Protein AF-A0A2V6ZL28-F1 (afdb_monomer)

Radius of gyration: 12.34 Å; Cα contacts (8 Å, |Δi|>4): 190; chains: 1; bounding box: 28×25×29 Å

Mean predicted aligned error: 3.29 Å

Foldseek 3Di:
DEEEALPPVVQVVLCVLVVVVVDDYDYDNDLVRLLVCCVVPVDLEYEFEQPHPDCGRLNSLLVSCVVPVSRAYEYEYQDPPPVSVVSSVVSVHQYYHYPVDDSVRVVVSD

Secondary structure (DSSP, 8-state):
-EEE-S-HHHHHHHHHHHHHTT---EEESSHHHHHHHHHHH--SEEEE-S--SSS-HHHHHHHHHHH-TTSEEEEEE----HHHHHHHHHTT-SEEEESS--HHHHHHT-

Structure (mmCIF, N/CA/C/O backbone):
data_AF-A0A2V6ZL28-F1
#
_entry.id   AF-A0A2V6ZL28-F1
#
loop_
_atom_site.group_PDB
_atom_site.id
_atom_site.type_symbol
_atom_site.label_atom_id
_atom_site.label_alt_id
_atom_site.label_comp_id
_atom_site.label_asym_id
_atom_site.label_entity_id
_atom_site.label_seq_id
_atom_site.pdbx_PDB_ins_code
_atom_site.Cartn_x
_atom_site.Cartn_y
_atom_site.Cartn_z
_atom_site.occupancy
_atom_site.B_iso_or_equiv
_atom_site.auth_seq_id
_atom_site.auth_comp_id
_atom_site.auth_asym_id
_atom_site.auth_atom_id
_atom_site.pdbx_PDB_model_num
ATOM 1 N N . MET A 1 1 ? -9.522 8.152 0.865 1.00 94.06 1 MET A N 1
ATOM 2 C CA . MET A 1 1 ? -8.482 7.134 0.600 1.00 94.06 1 MET A CA 1
ATOM 3 C C . MET A 1 1 ? -7.119 7.806 0.702 1.00 94.06 1 MET A C 1
ATOM 5 O O . MET A 1 1 ? -7.065 9.019 0.526 1.00 94.06 1 MET A O 1
ATOM 9 N N . LEU A 1 2 ? -6.056 7.066 1.006 1.00 97.81 2 LEU A N 1
ATOM 10 C CA . LEU A 1 2 ? -4.686 7.583 1.101 1.00 97.81 2 LEU A CA 1
ATOM 11 C C . LEU A 1 2 ? -3.763 6.835 0.129 1.00 97.81 2 LEU A C 1
ATOM 13 O O . LEU A 1 2 ? -3.802 5.611 0.086 1.00 97.81 2 LEU A O 1
ATOM 17 N N . VAL A 1 3 ? -2.933 7.552 -0.623 1.00 97.50 3 VAL A N 1
ATOM 18 C CA . VAL A 1 3 ? -1.864 6.980 -1.456 1.00 97.50 3 VAL A CA 1
ATOM 19 C C . VAL A 1 3 ? -0.523 7.335 -0.827 1.00 97.50 3 VAL A C 1
ATOM 21 O O . VAL A 1 3 ? -0.247 8.507 -0.569 1.00 97.50 3 VAL A O 1
ATOM 24 N N . VAL A 1 4 ? 0.293 6.318 -0.565 1.00 96.50 4 VAL A N 1
ATOM 25 C CA . VAL A 1 4 ? 1.601 6.438 0.077 1.00 96.50 4 VAL A CA 1
ATOM 26 C C . VAL A 1 4 ? 2.660 5.826 -0.825 1.00 96.50 4 VAL A C 1
ATOM 28 O O . VAL A 1 4 ? 2.668 4.617 -1.042 1.00 96.50 4 VAL A O 1
ATOM 31 N N . ASP A 1 5 ? 3.544 6.668 -1.334 1.00 94.38 5 ASP A N 1
ATOM 32 C CA . ASP A 1 5 ? 4.641 6.289 -2.224 1.00 94.38 5 ASP A CA 1
ATOM 33 C C . ASP A 1 5 ? 5.698 7.395 -2.124 1.00 94.38 5 ASP A C 1
ATOM 35 O O . ASP A 1 5 ? 5.312 8.561 -2.018 1.00 94.38 5 ASP A O 1
ATOM 39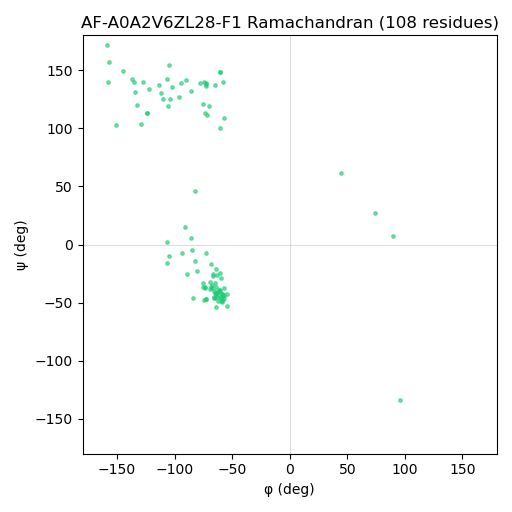 N N . ASP A 1 6 ? 6.994 7.092 -2.094 1.00 93.06 6 ASP A N 1
ATOM 40 C CA . ASP A 1 6 ? 8.035 8.127 -2.052 1.00 93.06 6 ASP A CA 1
ATOM 41 C C . ASP A 1 6 ? 8.328 8.717 -3.437 1.00 93.06 6 ASP A C 1
ATOM 43 O O . ASP A 1 6 ? 8.725 9.886 -3.533 1.00 93.06 6 ASP A O 1
ATOM 47 N N . ASP A 1 7 ? 8.012 7.978 -4.504 1.00 93.00 7 ASP A N 1
ATOM 48 C CA . ASP A 1 7 ? 8.048 8.465 -5.875 1.00 93.00 7 ASP A CA 1
ATOM 49 C C . ASP A 1 7 ? 6.884 9.441 -6.116 1.00 93.00 7 ASP A C 1
ATOM 51 O O . ASP A 1 7 ? 5.702 9.089 -6.111 1.00 93.00 7 ASP A O 1
ATOM 55 N N . GLY A 1 8 ? 7.224 10.718 -6.308 1.00 94.31 8 GLY A N 1
ATOM 56 C CA . GLY A 1 8 ? 6.242 11.774 -6.536 1.00 94.31 8 GLY A CA 1
ATOM 57 C C . GLY A 1 8 ? 5.455 11.628 -7.834 1.00 94.31 8 GLY A C 1
ATOM 58 O O . GLY A 1 8 ? 4.276 11.980 -7.849 1.00 94.31 8 GLY A O 1
ATOM 59 N N . GLU A 1 9 ? 6.072 11.099 -8.889 1.00 93.81 9 GLU A N 1
ATOM 60 C CA . GLU A 1 9 ? 5.404 10.896 -10.173 1.00 93.81 9 GLU A CA 1
ATOM 61 C C . GLU A 1 9 ? 4.423 9.731 -10.065 1.00 93.81 9 GLU A C 1
ATOM 63 O O . GLU A 1 9 ? 3.249 9.872 -10.414 1.00 93.81 9 GLU A O 1
ATOM 68 N N . MET A 1 10 ? 4.858 8.607 -9.488 1.00 92.12 10 MET A N 1
ATOM 69 C CA . MET A 1 10 ? 3.991 7.440 -9.313 1.00 92.12 10 MET A CA 1
ATOM 70 C C . MET A 1 10 ? 2.821 7.728 -8.365 1.00 92.12 10 MET A C 1
ATOM 72 O O . MET A 1 10 ? 1.673 7.380 -8.664 1.00 92.12 10 MET A O 1
ATOM 76 N N . ARG A 1 11 ? 3.080 8.443 -7.261 1.00 95.62 11 ARG A N 1
ATOM 77 C CA . ARG A 1 11 ? 2.039 8.905 -6.333 1.00 95.62 11 ARG A CA 1
ATOM 78 C C . ARG A 1 11 ? 1.004 9.784 -7.029 1.00 95.62 11 ARG A C 1
ATOM 80 O O . ARG A 1 11 ? -0.192 9.599 -6.790 1.00 95.62 11 ARG A O 1
ATOM 87 N N . ALA A 1 12 ? 1.441 10.709 -7.887 1.00 96.19 12 ALA A N 1
ATOM 88 C CA . ALA A 1 12 ? 0.548 11.583 -8.642 1.00 96.19 12 ALA A CA 1
ATOM 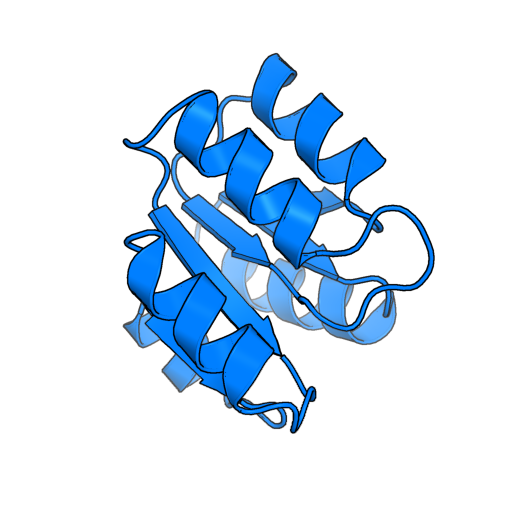89 C C . ALA A 1 12 ? -0.303 10.789 -9.643 1.00 96.19 12 ALA A C 1
ATOM 91 O O . ALA A 1 12 ? -1.520 10.957 -9.660 1.00 96.19 12 ALA A O 1
ATOM 92 N N . VAL A 1 13 ? 0.304 9.861 -10.393 1.00 95.31 13 VAL A N 1
ATOM 93 C CA . VAL A 1 13 ? -0.398 8.996 -11.357 1.00 95.31 13 VAL A CA 1
ATOM 94 C C . VAL A 1 13 ? -1.489 8.165 -10.677 1.00 95.31 13 VAL A C 1
ATOM 96 O O . VAL A 1 13 ? -2.636 8.161 -11.127 1.00 95.31 13 VAL A O 1
ATOM 99 N N . PHE A 1 14 ? -1.171 7.486 -9.570 1.00 94.75 14 PHE A N 1
ATOM 100 C CA . PHE A 1 14 ? -2.170 6.720 -8.818 1.00 94.75 14 PHE A CA 1
ATOM 101 C C . PHE A 1 14 ? -3.269 7.617 -8.254 1.00 94.75 14 PHE A C 1
ATOM 103 O O . PHE A 1 14 ? -4.451 7.278 -8.332 1.00 94.75 14 PHE A O 1
ATOM 110 N N . SER A 1 15 ? -2.897 8.776 -7.713 1.00 96.44 15 SER A N 1
ATOM 111 C CA . SER A 1 15 ? -3.858 9.698 -7.115 1.00 96.44 15 SER A CA 1
ATOM 112 C C . SER A 1 15 ? -4.810 10.279 -8.151 1.00 96.44 15 SER A C 1
ATOM 114 O O . SER A 1 15 ? -6.016 10.285 -7.920 1.00 96.44 15 SER A O 1
ATOM 116 N N . GLU A 1 16 ? -4.305 10.725 -9.300 1.00 96.62 16 GLU A N 1
ATOM 117 C CA . GLU A 1 16 ? -5.120 11.251 -10.395 1.00 96.62 16 GLU A CA 1
ATOM 118 C C . GLU A 1 16 ? -6.056 10.178 -10.946 1.00 96.62 16 GLU A C 1
ATOM 120 O O . GLU A 1 16 ? -7.266 10.402 -11.023 1.00 96.62 16 GLU A O 1
ATOM 125 N N . TYR A 1 17 ? -5.533 8.984 -11.232 1.00 95.25 17 TYR A N 1
ATOM 126 C CA . TYR A 1 17 ? -6.350 7.882 -11.727 1.00 95.25 17 TYR A CA 1
ATOM 127 C C . TYR A 1 17 ? -7.491 7.546 -10.765 1.00 95.25 17 TYR A C 1
ATOM 129 O O . TYR A 1 17 ? -8.633 7.378 -11.186 1.00 95.25 17 TYR A O 1
ATOM 137 N N . ILE A 1 18 ? -7.229 7.503 -9.460 1.00 94.75 18 ILE A N 1
ATOM 138 C CA . ILE A 1 18 ? -8.253 7.143 -8.477 1.00 94.75 18 ILE A CA 1
ATOM 139 C C . ILE A 1 18 ? -9.242 8.296 -8.238 1.00 94.75 18 ILE A C 1
ATOM 141 O O . ILE A 1 18 ? -10.441 8.051 -8.087 1.00 94.75 18 ILE A O 1
ATOM 145 N N . ARG A 1 19 ? -8.795 9.558 -8.309 1.00 96.06 19 ARG A N 1
ATOM 146 C CA . ARG A 1 19 ? -9.696 10.727 -8.323 1.00 96.06 19 ARG A CA 1
ATOM 147 C C . ARG A 1 19 ? -10.652 10.689 -9.516 1.00 96.06 19 ARG A C 1
ATOM 149 O O . ARG A 1 19 ? -11.839 10.953 -9.333 1.00 96.06 19 ARG A O 1
ATOM 156 N N . LEU A 1 20 ? -10.173 10.312 -10.705 1.00 96.25 20 LEU A N 1
ATOM 157 C CA . LEU A 1 20 ? -11.007 10.172 -11.909 1.00 96.25 20 LEU A CA 1
ATOM 158 C C . LEU A 1 20 ? -12.116 9.119 -11.745 1.00 96.25 20 LEU A C 1
ATOM 160 O O . LEU A 1 20 ? -13.161 9.232 -12.380 1.00 96.25 20 LEU A O 1
ATOM 164 N N . HIS A 1 21 ? -11.932 8.146 -10.849 1.00 94.38 21 HIS A N 1
ATOM 165 C CA . HIS A 1 21 ? -12.935 7.133 -10.508 1.00 94.38 21 HIS A CA 1
ATOM 166 C C . HIS A 1 21 ? -13.838 7.537 -9.326 1.00 94.38 21 HIS A C 1
ATOM 168 O O . HIS A 1 21 ? -14.545 6.700 -8.769 1.00 94.38 21 HIS A O 1
ATOM 174 N N . GLY A 1 22 ? -13.845 8.820 -8.945 1.00 93.62 22 GLY A N 1
ATOM 175 C CA . GLY A 1 22 ? -14.796 9.391 -7.984 1.00 93.62 22 GLY A CA 1
ATOM 176 C C . GLY A 1 22 ? -14.359 9.339 -6.519 1.00 93.62 22 G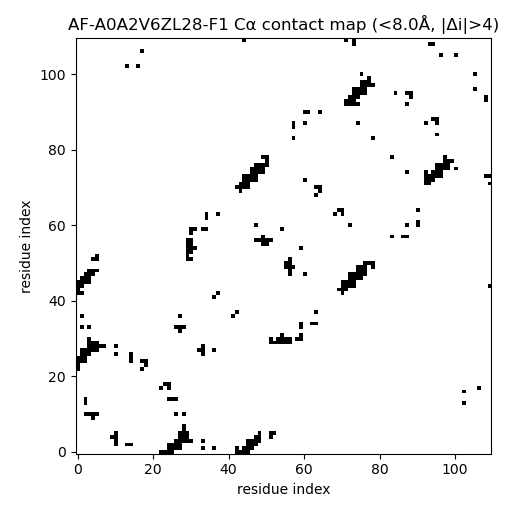LY A C 1
ATOM 177 O O . GLY A 1 22 ? -15.138 9.699 -5.636 1.00 93.62 22 GLY A O 1
ATOM 178 N N . PHE A 1 23 ? -13.125 8.925 -6.228 1.00 93.38 23 PHE A N 1
ATOM 179 C CA . PHE A 1 23 ? -12.621 8.860 -4.858 1.00 93.38 23 PHE A CA 1
ATOM 180 C 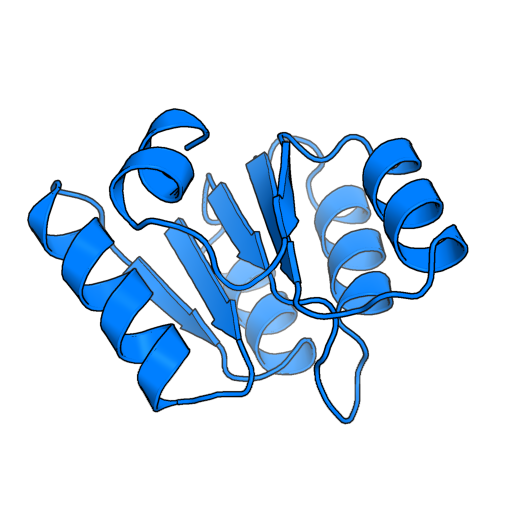C . PHE A 1 23 ? -11.951 10.167 -4.425 1.00 93.38 23 PHE A C 1
ATOM 182 O O . PHE A 1 23 ? -11.167 10.771 -5.155 1.00 93.38 23 PHE A O 1
ATOM 189 N N . HIS A 1 24 ? -12.163 10.559 -3.166 1.00 94.69 24 HIS A N 1
ATOM 190 C CA . HIS A 1 24 ? -11.309 11.558 -2.531 1.00 94.69 24 HIS A CA 1
ATOM 191 C C . HIS A 1 24 ? -9.968 10.924 -2.146 1.00 94.69 24 HIS A C 1
ATOM 193 O O . HIS A 1 24 ? -9.912 9.997 -1.322 1.00 94.69 24 HIS A O 1
ATOM 199 N N . VAL A 1 25 ? -8.881 11.480 -2.681 1.00 96.62 25 VAL A N 1
ATOM 200 C CA . VAL A 1 25 ? -7.519 10.994 -2.451 1.00 96.62 25 VAL A CA 1
ATOM 201 C C . VAL A 1 25 ? -6.712 11.989 -1.630 1.00 96.62 25 VAL A C 1
ATOM 203 O O . VAL A 1 25 ? -6.687 13.189 -1.906 1.00 96.62 25 VAL A O 1
ATOM 206 N N . LEU A 1 26 ? -6.076 11.463 -0.593 1.00 97.94 26 LEU A N 1
ATOM 207 C CA . LEU A 1 26 ? -5.017 12.109 0.159 1.00 97.94 26 LEU A CA 1
ATOM 208 C C . LEU A 1 26 ? -3.683 11.467 -0.227 1.00 97.94 26 LEU A C 1
ATOM 210 O O . LEU A 1 26 ? -3.655 10.306 -0.634 1.00 97.94 26 LEU A O 1
ATOM 214 N N . GLU A 1 27 ? -2.591 12.201 -0.072 1.00 97.69 27 GLU A N 1
ATOM 215 C CA . GLU A 1 27 ? -1.260 11.770 -0.497 1.00 97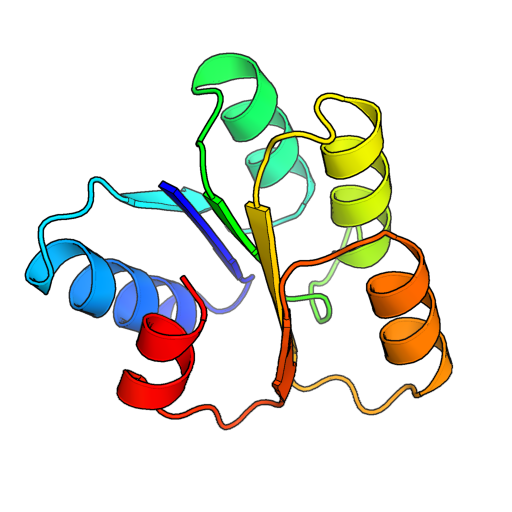.69 27 GLU A CA 1
ATOM 216 C C . GLU A 1 27 ? -0.273 11.890 0.656 1.00 97.69 27 GLU A C 1
ATOM 218 O O . GLU A 1 27 ? -0.311 12.873 1.394 1.00 97.69 27 GLU A O 1
ATOM 223 N N . ALA A 1 28 ? 0.619 10.913 0.790 1.00 96.56 28 ALA A N 1
ATOM 224 C CA . ALA A 1 28 ? 1.747 10.953 1.708 1.00 96.56 28 ALA A CA 1
ATOM 225 C C . ALA A 1 28 ? 3.014 10.466 1.003 1.00 96.56 28 ALA A C 1
ATOM 227 O O . ALA A 1 28 ? 2.972 9.497 0.247 1.00 96.56 28 ALA A O 1
ATOM 228 N N . LYS A 1 29 ? 4.148 11.121 1.259 1.00 94.25 29 LYS A N 1
ATOM 229 C CA . LYS A 1 29 ? 5.424 10.777 0.603 1.00 94.25 29 LYS A CA 1
ATOM 230 C C . LYS A 1 29 ? 6.297 9.794 1.384 1.00 94.25 29 LYS A C 1
ATOM 232 O O . LYS A 1 29 ? 7.370 9.424 0.925 1.00 94.25 29 LYS A O 1
ATOM 237 N N . ASP A 1 30 ? 5.907 9.470 2.612 1.00 93.75 30 ASP A N 1
ATOM 238 C CA . ASP A 1 30 ? 6.633 8.547 3.476 1.00 93.75 30 ASP A CA 1
ATOM 239 C C . ASP A 1 30 ? 5.722 7.970 4.570 1.00 93.75 30 ASP A C 1
ATOM 241 O O . ASP A 1 30 ? 4.580 8.400 4.777 1.00 93.75 30 ASP A O 1
ATOM 245 N N . GLY A 1 31 ? 6.243 6.985 5.306 1.00 93.75 31 GLY A N 1
ATOM 246 C CA . GLY A 1 31 ? 5.506 6.327 6.379 1.00 93.75 31 GLY A CA 1
ATOM 247 C C . GLY A 1 31 ? 5.127 7.248 7.547 1.00 93.75 31 GLY A C 1
ATOM 248 O O . GLY A 1 31 ? 4.144 6.976 8.236 1.00 93.75 31 GLY A O 1
ATOM 249 N N . LEU A 1 32 ? 5.870 8.332 7.803 1.00 93.69 32 LEU A N 1
ATOM 250 C CA . LEU A 1 32 ? 5.549 9.256 8.894 1.00 93.69 32 LEU A CA 1
ATOM 251 C C . LEU A 1 32 ? 4.339 10.113 8.526 1.00 93.69 32 LEU A C 1
ATOM 253 O O . LEU A 1 32 ? 3.398 10.218 9.316 1.00 93.69 32 LEU A O 1
ATOM 257 N N . GLU A 1 33 ? 4.345 10.686 7.324 1.00 95.44 33 GLU A N 1
ATOM 258 C CA . GLU A 1 33 ? 3.214 11.443 6.795 1.00 95.44 33 GLU A CA 1
ATOM 259 C C . GLU A 1 33 ? 1.967 10.559 6.676 1.00 95.44 33 GLU A C 1
ATOM 261 O O . GLU A 1 33 ? 0.882 10.974 7.089 1.00 95.44 33 GLU A O 1
ATOM 266 N N . ALA A 1 34 ? 2.130 9.305 6.241 1.00 95.81 34 ALA A N 1
ATOM 267 C CA . ALA A 1 34 ? 1.037 8.341 6.191 1.00 95.81 34 ALA A CA 1
ATOM 268 C C . ALA A 1 34 ? 0.392 8.131 7.568 1.00 95.81 34 ALA A C 1
ATOM 270 O O . ALA A 1 34 ? -0.826 8.222 7.709 1.00 95.81 34 ALA A O 1
ATOM 271 N N . LEU A 1 35 ? 1.196 7.919 8.615 1.00 96.00 35 LEU A N 1
ATOM 272 C CA . LEU A 1 35 ? 0.684 7.743 9.978 1.00 96.00 35 LEU A CA 1
ATOM 273 C C . LEU A 1 35 ? -0.014 8.994 10.521 1.00 96.00 35 LEU A C 1
ATOM 275 O O . LEU A 1 35 ? -0.994 8.872 11.260 1.00 96.00 35 LEU A O 1
ATOM 279 N N . LEU A 1 36 ? 0.481 10.187 10.184 1.00 96.06 36 LEU A N 1
ATOM 280 C CA . LEU A 1 36 ? -0.164 11.444 10.567 1.00 96.06 36 LEU A CA 1
ATOM 281 C C . LEU A 1 36 ? -1.536 11.579 9.901 1.00 96.06 36 LEU A C 1
ATOM 283 O O . LEU A 1 36 ? -2.517 11.891 10.579 1.00 96.06 36 LEU A O 1
ATOM 287 N N . GLN A 1 37 ? -1.623 11.287 8.605 1.00 96.81 37 GLN A N 1
ATOM 288 C CA . GLN A 1 37 ? -2.883 11.366 7.873 1.00 96.81 37 GLN A CA 1
ATOM 289 C C . GLN A 1 37 ? -3.878 10.289 8.293 1.00 96.81 37 GLN A C 1
ATOM 291 O O . GLN A 1 37 ? -5.056 10.593 8.454 1.00 96.81 37 GLN A O 1
ATOM 296 N N . VAL A 1 38 ? -3.424 9.068 8.577 1.00 97.19 38 VAL A N 1
ATOM 297 C CA . VAL A 1 38 ? -4.294 8.007 9.107 1.00 97.19 38 VAL A CA 1
ATOM 298 C C . VAL A 1 38 ? -4.938 8.420 10.426 1.00 97.19 38 VAL A C 1
ATOM 300 O O . VAL A 1 38 ? -6.139 8.230 10.615 1.00 97.19 38 VAL A O 1
ATOM 303 N N . LYS A 1 39 ? -4.173 9.050 11.322 1.00 96.12 39 LYS A N 1
ATOM 304 C CA . LYS A 1 39 ? -4.705 9.535 12.602 1.00 96.12 39 LYS A CA 1
ATOM 305 C C . LYS A 1 39 ? -5.689 10.691 12.441 1.00 96.12 39 LYS A C 1
ATOM 307 O O . LYS A 1 39 ? -6.630 10.775 13.227 1.00 96.12 39 LYS A O 1
ATOM 312 N N . ARG A 1 40 ? -5.451 11.584 11.475 1.00 96.62 40 ARG A N 1
ATOM 313 C CA . ARG A 1 40 ? -6.244 12.807 11.284 1.00 96.62 40 ARG A CA 1
ATOM 314 C C . ARG A 1 40 ? -7.516 12.564 10.475 1.00 96.62 40 ARG A C 1
ATOM 316 O O . ARG A 1 40 ? -8.576 13.022 10.874 1.00 96.62 40 ARG A O 1
ATOM 323 N N . GLU A 1 41 ? -7.395 11.843 9.368 1.00 96.88 41 GLU A N 1
ATOM 324 C CA . GLU A 1 41 ? -8.431 11.732 8.334 1.00 96.88 41 GLU A CA 1
ATOM 325 C C . GLU A 1 41 ? -9.141 10.375 8.335 1.00 96.88 41 GLU A C 1
ATOM 327 O O . GLU A 1 41 ? -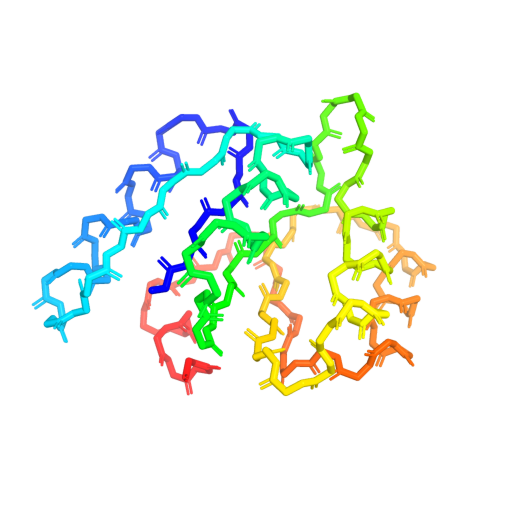10.196 10.245 7.722 1.00 96.88 41 GLU A O 1
ATOM 332 N N . ARG A 1 42 ? -8.567 9.358 8.999 1.00 95.25 42 ARG A N 1
ATOM 333 C CA . ARG A 1 42 ? -9.099 7.983 9.072 1.00 95.25 42 ARG A CA 1
ATOM 334 C C . ARG A 1 42 ? -9.593 7.454 7.711 1.00 95.25 42 ARG A C 1
ATOM 336 O O . ARG A 1 42 ? -10.779 7.169 7.541 1.00 95.25 42 ARG A O 1
ATOM 343 N N . PRO A 1 43 ? -8.703 7.341 6.708 1.00 96.31 43 PRO A N 1
ATOM 344 C CA . PRO A 1 43 ? -9.091 6.873 5.387 1.00 96.31 43 PRO A CA 1
ATOM 345 C C . PRO A 1 43 ? -9.568 5.416 5.448 1.00 96.31 43 PRO A C 1
ATOM 347 O O . PRO A 1 43 ? -8.910 4.575 6.045 1.00 96.31 43 PRO A O 1
ATOM 350 N N . HIS A 1 44 ? -10.660 5.101 4.749 1.00 94.81 44 HIS A N 1
ATOM 351 C CA . HIS A 1 44 ? -11.188 3.730 4.663 1.00 94.81 44 HIS A CA 1
ATOM 352 C C . HIS A 1 44 ? -10.262 2.753 3.917 1.00 94.81 44 HIS A C 1
ATOM 354 O O . HIS A 1 44 ? -10.323 1.548 4.140 1.00 94.81 44 HIS A O 1
ATOM 360 N N . ALA A 1 45 ? -9.417 3.273 3.020 1.00 96.19 45 ALA A N 1
ATOM 361 C CA . ALA A 1 45 ? -8.476 2.483 2.240 1.00 96.19 45 ALA A CA 1
ATOM 362 C C . ALA A 1 45 ? -7.160 3.234 1.998 1.00 96.19 45 ALA A C 1
ATOM 364 O O . ALA A 1 45 ? -7.150 4.473 1.906 1.00 96.19 45 ALA A O 1
ATOM 365 N N . ILE A 1 46 ? -6.070 2.472 1.896 1.00 97.19 46 ILE A N 1
ATOM 366 C CA . ILE A 1 46 ? -4.701 2.956 1.718 1.00 97.19 46 ILE A CA 1
ATOM 367 C C . ILE A 1 46 ? -3.998 2.140 0.635 1.00 97.19 46 ILE A C 1
ATOM 369 O O . ILE A 1 46 ? -3.984 0.914 0.705 1.00 97.19 46 ILE A O 1
ATOM 373 N N . ILE A 1 47 ? -3.358 2.823 -0.310 1.00 96.56 47 ILE A N 1
ATOM 374 C CA . ILE A 1 47 ? -2.335 2.243 -1.182 1.00 96.56 47 ILE A CA 1
ATOM 375 C C . ILE A 1 47 ? -0.977 2.571 -0.577 1.00 96.56 47 ILE A C 1
ATOM 377 O O . ILE A 1 47 ? -0.718 3.735 -0.276 1.00 96.56 47 ILE A O 1
ATOM 381 N N . LEU A 1 48 ? -0.137 1.562 -0.372 1.00 95.75 48 LEU A N 1
ATOM 382 C CA . LEU A 1 48 ? 1.127 1.702 0.343 1.00 95.75 48 LEU A CA 1
ATOM 383 C C . LEU A 1 48 ? 2.275 1.038 -0.415 1.00 95.75 48 LEU A C 1
ATOM 385 O O . LEU A 1 48 ? 2.267 -0.182 -0.596 1.00 95.75 48 LEU A O 1
ATOM 389 N N . ASP A 1 49 ? 3.292 1.816 -0.780 1.00 93.81 49 ASP A N 1
ATOM 390 C CA . ASP A 1 49 ? 4.587 1.258 -1.159 1.00 93.81 49 ASP A CA 1
ATOM 391 C C . ASP A 1 49 ? 5.388 0.838 0.078 1.00 93.81 49 ASP A C 1
ATOM 393 O O . ASP A 1 49 ? 5.404 1.509 1.111 1.00 93.81 49 ASP A O 1
ATOM 397 N N . LEU A 1 50 ? 6.055 -0.309 -0.020 1.00 90.00 50 LEU A N 1
ATOM 398 C CA . LEU A 1 50 ? 7.002 -0.779 0.986 1.00 90.00 50 LEU A CA 1
ATOM 399 C C . LEU A 1 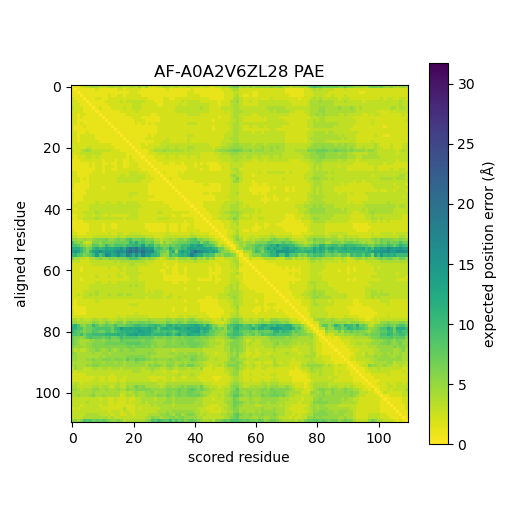50 ? 8.425 -0.280 0.726 1.00 90.00 50 LEU A C 1
ATOM 401 O O . LEU A 1 50 ? 9.185 -0.140 1.686 1.00 90.00 50 LEU A O 1
ATOM 405 N N . ALA A 1 51 ? 8.759 0.031 -0.528 1.00 83.88 51 ALA A N 1
ATOM 406 C CA . ALA A 1 51 ? 10.092 0.403 -0.989 1.00 83.88 51 ALA A CA 1
ATOM 407 C C . ALA A 1 51 ? 10.421 1.889 -0.740 1.00 83.88 51 ALA A C 1
ATOM 409 O O . ALA A 1 51 ? 10.953 2.562 -1.611 1.00 83.88 51 ALA A O 1
ATOM 410 N N . MET A 1 52 ? 10.134 2.398 0.464 1.00 84.75 52 MET A N 1
ATOM 411 C CA . MET A 1 52 ? 10.364 3.804 0.818 1.00 84.75 52 MET A CA 1
ATOM 412 C C . MET A 1 52 ? 11.623 3.997 1.685 1.00 84.75 52 MET A C 1
ATOM 414 O O . MET A 1 52 ? 11.790 3.295 2.691 1.00 84.75 52 MET A O 1
ATOM 418 N N . PRO A 1 53 ? 12.469 5.006 1.405 1.00 67.00 53 PRO A N 1
ATOM 419 C CA . PRO A 1 53 ? 13.568 5.393 2.279 1.00 67.00 53 PRO A CA 1
ATOM 420 C C . PRO A 1 53 ? 13.044 6.108 3.540 1.00 67.00 53 PRO A C 1
ATOM 422 O O . PRO A 1 53 ? 12.210 7.010 3.449 1.00 67.00 53 PRO A O 1
ATOM 425 N N . ARG A 1 54 ? 13.621 5.784 4.714 1.00 70.31 54 ARG A N 1
ATOM 426 C CA . ARG A 1 54 ? 13.292 6.266 6.087 1.00 70.31 54 ARG A CA 1
ATOM 427 C C . ARG A 1 54 ? 12.348 5.337 6.859 1.00 70.31 54 ARG A C 1
ATOM 429 O O . ARG A 1 54 ? 12.655 4.156 6.945 1.00 70.31 54 ARG A O 1
ATOM 436 N N . LEU A 1 55 ? 11.295 5.848 7.523 1.00 68.19 55 LEU A N 1
ATOM 437 C CA . LEU A 1 55 ? 10.343 5.002 8.256 1.00 68.19 55 LEU A CA 1
ATOM 438 C C . LEU A 1 55 ? 9.703 4.047 7.239 1.00 68.19 55 LEU A C 1
ATOM 440 O O . LEU A 1 55 ? 8.831 4.463 6.477 1.00 68.19 55 LEU A O 1
ATOM 444 N N . GLY A 1 56 ? 10.201 2.810 7.208 1.00 77.56 56 GLY A N 1
ATOM 445 C CA . GLY A 1 56 ? 9.937 1.864 6.131 1.00 77.56 56 GLY A CA 1
ATOM 446 C C . GLY A 1 56 ? 8.452 1.549 6.000 1.00 77.56 56 GLY A C 1
ATOM 447 O O . GLY A 1 56 ? 7.717 1.534 6.996 1.00 77.56 56 GLY A O 1
ATOM 448 N N . GLY A 1 57 ? 8.001 1.268 4.776 1.00 87.06 57 GLY A N 1
ATOM 449 C CA . GLY A 1 57 ? 6.582 1.024 4.520 1.00 87.06 57 GLY A CA 1
ATOM 450 C C . GLY A 1 57 ? 6.023 -0.159 5.315 1.00 87.06 57 GLY A C 1
ATOM 451 O O . GLY A 1 57 ? 4.873 -0.113 5.741 1.00 87.06 57 GLY A O 1
ATOM 452 N N . ILE A 1 58 ? 6.843 -1.163 5.653 1.00 91.00 58 ILE A N 1
ATOM 453 C CA . ILE A 1 58 ? 6.409 -2.282 6.506 1.00 91.00 58 ILE A CA 1
ATOM 454 C C . ILE A 1 58 ? 6.120 -1.857 7.953 1.00 9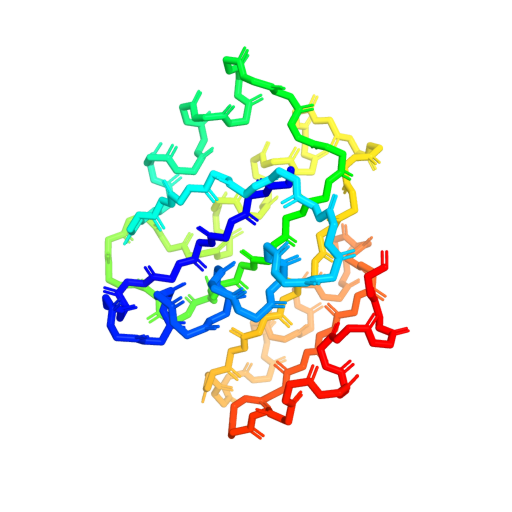1.00 58 ILE A C 1
ATOM 456 O O . ILE A 1 58 ? 5.169 -2.341 8.568 1.00 91.00 58 ILE A O 1
ATOM 460 N N . ASP A 1 59 ? 6.899 -0.927 8.506 1.00 92.12 59 ASP A N 1
ATOM 461 C CA . ASP A 1 59 ? 6.671 -0.412 9.857 1.00 92.12 59 ASP A CA 1
ATOM 462 C C . ASP A 1 59 ? 5.455 0.513 9.893 1.00 92.12 59 ASP A C 1
ATOM 464 O O . ASP A 1 59 ? 4.682 0.484 10.857 1.00 92.12 59 ASP A O 1
ATOM 468 N N . ALA A 1 60 ? 5.251 1.297 8.829 1.00 94.06 60 ALA A N 1
ATOM 469 C CA . ALA A 1 60 ? 4.026 2.061 8.636 1.00 94.06 60 ALA A CA 1
ATOM 470 C C . ALA A 1 60 ? 2.811 1.125 8.571 1.00 94.06 60 ALA A C 1
ATOM 472 O O . ALA A 1 60 ? 1.871 1.318 9.341 1.00 94.06 60 ALA A O 1
ATOM 473 N N . LEU A 1 61 ? 2.869 0.058 7.764 1.00 95.06 61 LEU A N 1
ATOM 474 C CA . LEU A 1 61 ? 1.812 -0.950 7.656 1.00 95.06 61 LEU A CA 1
ATOM 475 C C . LEU A 1 61 ? 1.459 -1.552 9.022 1.00 95.06 61 LEU A C 1
ATOM 477 O O . LEU A 1 61 ? 0.300 -1.513 9.432 1.00 95.06 61 LEU A O 1
ATOM 481 N N . LYS A 1 62 ? 2.459 -2.045 9.766 1.00 94.88 62 LYS A N 1
ATOM 482 C CA . LYS A 1 62 ? 2.265 -2.622 11.111 1.00 94.88 62 LYS A CA 1
ATOM 483 C C . LYS A 1 62 ? 1.551 -1.650 12.050 1.00 94.88 62 LYS A C 1
ATOM 485 O O . LYS A 1 62 ? 0.672 -2.046 12.814 1.00 94.88 62 LYS A O 1
ATOM 490 N N . ARG A 1 63 ? 1.930 -0.371 12.013 1.00 95.44 63 ARG A N 1
ATOM 491 C CA . ARG A 1 63 ? 1.345 0.670 12.869 1.00 95.44 63 ARG A CA 1
ATOM 492 C C . ARG A 1 63 ? -0.066 1.062 12.436 1.00 95.44 63 ARG A C 1
ATOM 494 O O . ARG A 1 63 ? -0.887 1.302 13.313 1.00 95.44 63 ARG A O 1
ATOM 501 N N . ILE A 1 64 ? -0.343 1.105 11.134 1.00 96.00 64 ILE A N 1
ATOM 502 C CA . ILE A 1 64 ? -1.673 1.381 10.576 1.00 96.00 64 ILE A CA 1
ATOM 503 C C . ILE A 1 64 ? -2.641 0.265 10.967 1.00 96.00 64 ILE A C 1
ATOM 505 O O . ILE A 1 64 ? -3.648 0.550 11.605 1.00 96.00 64 ILE A O 1
ATOM 509 N N . VAL A 1 65 ? -2.294 -0.997 10.690 1.00 95.06 65 VAL A N 1
ATOM 510 C CA . VAL A 1 65 ? -3.138 -2.161 11.019 1.00 95.06 65 VAL A CA 1
ATOM 511 C C . VAL A 1 65 ? -3.388 -2.257 12.526 1.00 95.06 65 VAL A C 1
ATOM 513 O O . VAL A 1 65 ? -4.495 -2.554 12.962 1.00 95.06 65 VAL A O 1
ATOM 516 N N . LYS A 1 66 ? -2.374 -1.958 13.349 1.00 95.50 66 LYS A N 1
ATOM 517 C CA . LYS A 1 66 ? -2.531 -1.910 14.810 1.00 95.50 66 LYS A CA 1
ATOM 518 C C . LYS A 1 66 ? -3.430 -0.759 15.275 1.00 95.50 66 LYS A C 1
ATOM 520 O O . LYS A 1 66 ? -4.090 -0.894 16.301 1.00 95.50 66 LYS A O 1
ATOM 525 N N . PHE A 1 67 ? -3.386 0.383 14.593 1.00 95.75 67 PHE A N 1
ATOM 526 C CA . PHE A 1 67 ? -4.190 1.553 14.938 1.00 95.75 67 PHE A CA 1
ATOM 527 C C . PHE A 1 67 ? -5.661 1.337 14.590 1.00 95.75 67 PHE A C 1
ATOM 529 O O . PHE A 1 67 ? -6.523 1.615 15.421 1.00 95.75 67 PHE A O 1
ATOM 536 N N . ASP A 1 68 ? -5.930 0.835 13.388 1.00 95.06 68 ASP A N 1
ATOM 537 C CA . ASP A 1 68 ? -7.273 0.527 12.924 1.00 95.06 68 ASP A CA 1
ATOM 538 C C . ASP A 1 68 ? -7.230 -0.631 11.906 1.00 95.06 68 ASP A C 1
ATOM 540 O O . ASP A 1 68 ? -6.867 -0.421 10.744 1.00 95.06 68 ASP A O 1
ATOM 544 N N . PRO A 1 69 ? -7.597 -1.858 12.317 1.00 93.69 69 PRO A N 1
ATOM 545 C CA . PRO A 1 69 ? -7.585 -3.023 11.436 1.00 93.69 69 PRO A CA 1
ATOM 546 C C . PRO A 1 69 ? -8.718 -3.004 10.399 1.00 93.69 69 PRO A C 1
ATOM 548 O O . PRO A 1 69 ? -8.754 -3.876 9.535 1.00 93.69 69 PRO A O 1
ATOM 551 N N . THR A 1 70 ? -9.657 -2.053 10.477 1.00 94.75 70 THR A N 1
ATOM 552 C CA . THR A 1 70 ? -10.744 -1.920 9.493 1.00 94.75 70 THR A CA 1
ATOM 553 C C . THR A 1 70 ? -10.316 -1.166 8.236 1.00 94.75 70 THR A C 1
ATOM 555 O O . THR A 1 70 ? -11.004 -1.228 7.218 1.00 94.75 70 THR A O 1
ATOM 558 N N . ILE A 1 71 ? -9.165 -0.487 8.279 1.00 96.19 71 ILE A N 1
ATOM 559 C CA . ILE A 1 71 ? -8.594 0.200 7.124 1.00 96.19 71 ILE A CA 1
ATOM 560 C C . ILE A 1 71 ? -8.097 -0.836 6.111 1.00 96.19 71 ILE A C 1
ATOM 562 O O . ILE A 1 71 ? -7.172 -1.602 6.386 1.00 96.19 71 ILE A O 1
ATOM 566 N N . ALA A 1 72 ? -8.662 -0.821 4.904 1.00 96.00 72 ALA A N 1
ATOM 567 C CA . ALA A 1 72 ? -8.224 -1.697 3.826 1.00 96.00 72 ALA A CA 1
ATOM 568 C C . ALA A 1 72 ? -6.873 -1.225 3.270 1.00 96.00 72 ALA A C 1
ATOM 570 O O . ALA A 1 72 ? -6.783 -0.163 2.657 1.00 96.00 72 ALA A O 1
ATOM 571 N N . VAL A 1 73 ? -5.813 -2.012 3.456 1.00 96.81 73 VAL A N 1
ATOM 572 C CA . VAL A 1 73 ? -4.490 -1.682 2.904 1.00 96.81 73 VAL A CA 1
ATOM 573 C C . VAL A 1 73 ? -4.196 -2.541 1.681 1.00 96.81 73 VAL A C 1
ATOM 575 O O . VAL A 1 73 ? -4.238 -3.768 1.760 1.00 96.81 73 VAL A O 1
ATOM 578 N N . VAL A 1 74 ? -3.879 -1.895 0.562 1.00 95.69 74 VAL A N 1
ATOM 579 C CA . VAL A 1 74 ? -3.337 -2.508 -0.652 1.00 95.69 74 VAL A CA 1
ATOM 580 C C . VAL A 1 74 ? -1.862 -2.147 -0.729 1.00 95.69 74 VAL A C 1
ATOM 582 O O . VAL A 1 74 ? -1.496 -0.974 -0.792 1.00 95.69 74 VAL A O 1
ATOM 585 N N . VAL A 1 75 ? -1.001 -3.156 -0.711 1.00 94.88 75 VAL A N 1
ATOM 586 C CA . VAL A 1 75 ? 0.435 -2.954 -0.889 1.00 94.88 75 VAL A CA 1
ATOM 587 C C . VAL A 1 75 ? 0.755 -2.932 -2.376 1.00 94.88 75 VAL A C 1
ATOM 589 O O . VAL A 1 75 ? 0.329 -3.828 -3.100 1.00 94.88 75 VAL A O 1
ATOM 592 N N . VAL A 1 76 ? 1.532 -1.949 -2.824 1.00 92.94 76 VAL A N 1
ATOM 593 C CA . VAL A 1 76 ? 2.039 -1.858 -4.199 1.00 92.94 76 VAL A CA 1
ATOM 594 C C . VAL A 1 76 ? 3.539 -1.641 -4.135 1.00 92.94 76 VAL A C 1
ATOM 596 O O . VAL A 1 76 ? 3.975 -0.538 -3.836 1.00 92.94 76 VAL A O 1
ATOM 599 N N . THR A 1 77 ? 4.344 -2.667 -4.403 1.00 88.75 77 THR A N 1
ATOM 600 C CA . THR A 1 77 ? 5.793 -2.555 -4.200 1.00 88.75 77 THR A CA 1
ATOM 601 C C . THR A 1 77 ? 6.616 -3.151 -5.334 1.00 88.75 77 THR A C 1
ATOM 603 O O . THR A 1 77 ? 6.249 -4.161 -5.931 1.00 88.75 77 THR A O 1
ATOM 606 N N . GLY A 1 78 ? 7.733 -2.496 -5.654 1.00 86.25 78 GLY A N 1
ATOM 607 C CA . GLY A 1 78 ? 8.777 -3.044 -6.527 1.00 86.25 78 GLY A CA 1
ATOM 608 C C . GLY A 1 78 ? 9.782 -3.920 -5.781 1.00 86.25 78 GLY A C 1
ATOM 609 O O . GLY A 1 78 ? 10.663 -4.501 -6.410 1.00 86.25 78 GLY A O 1
ATOM 610 N N . GLU A 1 79 ? 9.659 -4.014 -4.454 1.00 76.81 79 GLU A N 1
ATOM 611 C CA . GLU A 1 79 ? 10.540 -4.820 -3.620 1.00 76.81 79 GLU A CA 1
ATOM 612 C C . GLU A 1 79 ? 10.514 -6.291 -4.075 1.00 76.81 79 GLU A C 1
ATOM 614 O O . GLU A 1 79 ? 9.477 -6.849 -4.446 1.00 76.81 79 GLU A O 1
ATOM 619 N N . THR A 1 80 ? 11.670 -6.943 -4.080 1.00 75.06 80 THR A N 1
ATOM 620 C CA . THR A 1 80 ? 11.786 -8.364 -4.436 1.00 75.06 80 THR A CA 1
ATOM 621 C C . THR A 1 80 ? 12.002 -9.258 -3.228 1.00 75.06 80 THR A C 1
ATOM 623 O O . THR A 1 80 ? 11.848 -10.474 -3.356 1.00 75.06 80 THR A O 1
ATOM 626 N N . ASP A 1 81 ? 12.252 -8.663 -2.059 1.00 80.56 81 ASP A N 1
ATOM 627 C CA . ASP A 1 81 ? 12.326 -9.351 -0.780 1.00 80.56 81 ASP A CA 1
ATOM 628 C C . ASP A 1 81 ? 11.019 -10.113 -0.485 1.00 80.56 81 ASP A C 1
ATOM 630 O O . ASP A 1 81 ? 9.948 -9.556 -0.199 1.00 80.56 81 ASP A O 1
ATOM 634 N N . THR A 1 82 ? 11.128 -11.438 -0.570 1.00 77.12 82 THR A N 1
ATOM 635 C CA . THR A 1 82 ? 10.043 -12.387 -0.328 1.00 77.12 82 THR A CA 1
ATOM 636 C C . THR A 1 82 ? 9.584 -12.409 1.126 1.00 77.12 82 THR A C 1
ATOM 638 O O . THR A 1 82 ? 8.420 -12.721 1.388 1.00 77.12 82 THR A O 1
ATOM 641 N N . ASP A 1 83 ? 10.456 -12.074 2.075 1.00 82.69 83 ASP A N 1
ATOM 642 C CA . ASP A 1 83 ? 10.107 -12.029 3.492 1.00 82.69 83 ASP A CA 1
ATOM 643 C C . ASP A 1 83 ? 9.274 -10.790 3.807 1.00 82.69 83 ASP A C 1
ATOM 645 O O . ASP A 1 83 ? 8.308 -10.881 4.565 1.00 82.69 83 ASP A O 1
ATOM 649 N N . LEU A 1 84 ? 9.563 -9.659 3.165 1.00 80.50 84 LEU A N 1
ATOM 650 C CA . LEU A 1 84 ? 8.752 -8.441 3.256 1.00 80.50 84 LEU A CA 1
ATOM 651 C C . LEU A 1 84 ? 7.342 -8.652 2.681 1.00 80.50 84 LEU A C 1
ATOM 653 O O . LEU A 1 84 ? 6.350 -8.293 3.320 1.00 80.50 84 LEU A O 1
ATOM 657 N N . HIS A 1 85 ? 7.240 -9.333 1.535 1.00 80.00 85 HIS A N 1
ATOM 658 C CA . HIS A 1 85 ? 5.955 -9.735 0.942 1.00 80.00 85 HIS A CA 1
ATOM 659 C C . HIS A 1 85 ? 5.159 -10.660 1.867 1.00 80.00 85 HIS A C 1
ATOM 661 O O . HIS A 1 85 ? 3.955 -10.472 2.080 1.00 80.00 85 HIS A O 1
ATOM 667 N N . ARG A 1 86 ? 5.834 -11.659 2.448 1.00 84.31 86 ARG A N 1
ATOM 668 C CA . ARG A 1 86 ? 5.226 -12.591 3.400 1.00 84.31 86 ARG A CA 1
ATOM 669 C C . ARG A 1 86 ? 4.749 -11.858 4.652 1.00 84.31 86 ARG A C 1
ATOM 671 O O . ARG A 1 86 ? 3.623 -12.079 5.083 1.00 84.31 86 ARG A O 1
ATOM 678 N N . GLN A 1 87 ? 5.567 -10.966 5.212 1.00 86.94 87 GLN A N 1
ATOM 679 C CA . GLN A 1 87 ? 5.200 -10.160 6.377 1.00 86.94 87 GLN A CA 1
ATOM 680 C C . GLN A 1 87 ? 3.972 -9.294 6.100 1.00 86.94 87 GLN A C 1
ATOM 682 O O . GLN A 1 87 ? 3.056 -9.287 6.916 1.00 86.94 87 GLN A O 1
ATOM 687 N N . ALA A 1 88 ? 3.920 -8.608 4.956 1.00 87.12 88 ALA A N 1
ATOM 688 C CA . ALA A 1 88 ? 2.754 -7.819 4.569 1.00 87.12 88 ALA A CA 1
ATOM 689 C C . ALA A 1 88 ? 1.489 -8.684 4.471 1.00 87.12 88 ALA A C 1
ATOM 691 O O . ALA A 1 88 ? 0.454 -8.333 5.031 1.00 87.12 88 ALA A O 1
ATOM 692 N N . SER A 1 89 ? 1.595 -9.860 3.849 1.00 85.62 89 SER A N 1
ATOM 693 C CA . SER A 1 89 ? 0.477 -10.803 3.715 1.00 85.62 89 SER A CA 1
ATOM 694 C C . SER A 1 89 ? -0.039 -11.298 5.074 1.00 85.62 89 SER A C 1
ATOM 696 O O . SER A 1 89 ? -1.245 -11.392 5.289 1.00 85.62 89 SER A O 1
ATOM 698 N N . LEU A 1 90 ? 0.863 -11.558 6.027 1.00 90.69 90 LEU A N 1
ATOM 699 C CA . LEU A 1 90 ? 0.511 -11.976 7.391 1.00 90.69 90 LEU A CA 1
ATOM 700 C C . LEU A 1 90 ? -0.171 -10.872 8.215 1.00 90.69 90 LEU A C 1
ATOM 702 O O . LEU A 1 90 ? -0.796 -11.176 9.229 1.00 90.69 90 LEU A O 1
ATOM 706 N N . LEU A 1 91 ? -0.071 -9.608 7.796 1.00 91.94 91 LEU A N 1
ATOM 707 C CA . LEU A 1 91 ? -0.718 -8.469 8.456 1.00 91.94 91 LEU A CA 1
ATOM 708 C C . LEU A 1 91 ? -2.164 -8.240 7.988 1.00 91.94 91 LEU A C 1
ATOM 710 O O . LEU A 1 91 ? -2.780 -7.265 8.407 1.00 91.94 91 LEU A O 1
ATOM 714 N N . GLY A 1 92 ? -2.717 -9.129 7.153 1.00 88.88 92 GLY A N 1
ATOM 715 C CA . GLY A 1 92 ? -4.121 -9.069 6.737 1.00 88.88 92 GLY A CA 1
ATOM 716 C C . GLY A 1 92 ? -4.424 -7.965 5.724 1.00 88.88 92 GLY A C 1
ATOM 717 O O . GLY A 1 92 ? -5.546 -7.468 5.676 1.00 88.88 92 GLY A O 1
ATOM 718 N N . VAL A 1 93 ? -3.429 -7.566 4.925 1.00 94.19 93 VAL A N 1
ATOM 719 C CA . VAL A 1 93 ? -3.632 -6.627 3.813 1.00 94.19 93 VAL A CA 1
ATOM 720 C C . VAL A 1 93 ? -4.623 -7.193 2.796 1.00 94.19 93 VAL A C 1
ATOM 722 O O . VAL A 1 93 ? -4.694 -8.402 2.582 1.00 94.19 93 VAL A O 1
ATOM 725 N N . ARG A 1 94 ? -5.375 -6.308 2.139 1.00 94.44 94 ARG A N 1
ATOM 726 C CA . ARG A 1 94 ? -6.388 -6.678 1.142 1.00 94.44 94 ARG A CA 1
ATOM 727 C C . ARG A 1 94 ? -5.763 -7.307 -0.100 1.00 94.44 94 ARG A C 1
ATOM 729 O O . ARG A 1 94 ? -6.311 -8.259 -0.643 1.00 94.44 94 ARG A O 1
ATOM 736 N N . ALA A 1 95 ? -4.629 -6.769 -0.538 1.00 93.12 95 ALA A N 1
ATOM 737 C CA . ALA A 1 95 ? -3.867 -7.279 -1.668 1.00 93.12 95 ALA A CA 1
ATOM 738 C C . ALA A 1 95 ? -2.402 -6.835 -1.581 1.00 93.12 95 ALA A C 1
ATOM 740 O O . ALA A 1 95 ? -2.080 -5.820 -0.958 1.00 93.12 95 ALA A O 1
ATOM 741 N N . VAL A 1 96 ? -1.529 -7.592 -2.246 1.00 92.31 96 VAL A N 1
ATOM 742 C CA . VAL A 1 96 ? -0.135 -7.223 -2.506 1.00 92.31 96 VAL A CA 1
ATOM 743 C C . VAL A 1 96 ? 0.077 -7.286 -4.014 1.00 92.31 96 VAL A C 1
ATOM 745 O O . VAL A 1 96 ? -0.001 -8.359 -4.608 1.00 92.31 96 VAL A O 1
ATOM 748 N N . LEU A 1 97 ? 0.316 -6.134 -4.630 1.00 91.44 97 LEU A N 1
ATOM 749 C CA . LEU A 1 97 ? 0.597 -5.977 -6.050 1.00 91.44 97 LEU A CA 1
ATOM 750 C C . LEU A 1 97 ? 2.077 -5.652 -6.245 1.00 91.44 97 LEU A C 1
ATOM 752 O O . LEU A 1 97 ? 2.678 -4.904 -5.469 1.00 91.44 97 LEU A O 1
ATOM 756 N N . ARG A 1 98 ? 2.665 -6.204 -7.306 1.00 90.19 98 ARG A N 1
ATOM 757 C CA . ARG A 1 98 ? 4.050 -5.922 -7.683 1.00 90.19 98 ARG A CA 1
ATOM 758 C C . ARG A 1 98 ? 4.122 -4.802 -8.707 1.00 90.19 98 ARG A C 1
ATOM 760 O O . ARG A 1 98 ? 3.337 -4.786 -9.649 1.00 90.19 98 ARG A O 1
ATOM 767 N N . LYS A 1 99 ? 5.098 -3.907 -8.555 1.00 88.12 99 LYS A N 1
ATOM 768 C CA . LYS A 1 99 ? 5.472 -2.961 -9.612 1.00 88.12 99 LYS A CA 1
ATOM 769 C C . LYS A 1 99 ? 6.251 -3.718 -10.715 1.00 88.12 99 LYS A C 1
ATOM 771 O O . LYS A 1 99 ? 7.081 -4.565 -10.379 1.00 88.12 99 LYS A O 1
ATOM 776 N N . PRO A 1 100 ? 6.022 -3.425 -12.009 1.00 89.69 100 PRO A N 1
ATOM 777 C CA . PRO A 1 100 ? 5.026 -2.487 -12.529 1.00 89.69 100 PRO A CA 1
ATOM 778 C C . PRO A 1 100 ? 3.598 -3.046 -12.410 1.00 89.69 100 PRO A C 1
ATOM 780 O O . PRO A 1 100 ? 3.353 -4.204 -12.735 1.00 89.69 100 PRO A O 1
ATOM 783 N N . VAL A 1 101 ? 2.663 -2.201 -11.967 1.00 88.75 101 VAL A N 1
ATOM 784 C CA . VAL A 1 101 ? 1.243 -2.544 -11.797 1.00 88.75 101 VAL A CA 1
ATOM 785 C C . VAL A 1 101 ? 0.390 -1.747 -12.782 1.00 88.75 101 VAL A C 1
ATOM 787 O O . VAL A 1 101 ? 0.612 -0.549 -12.970 1.00 88.75 101 VAL A O 1
ATOM 790 N N . GLY A 1 102 ? -0.587 -2.398 -13.415 1.00 91.44 102 GLY A N 1
ATOM 791 C CA . GLY A 1 102 ? -1.577 -1.716 -14.240 1.00 91.44 102 GLY A CA 1
ATOM 792 C C . GLY A 1 102 ? -2.572 -0.932 -13.383 1.00 91.44 102 GLY A C 1
ATOM 793 O O . GLY A 1 102 ? -3.052 -1.424 -12.364 1.00 91.44 102 GLY A O 1
ATOM 794 N N . LEU A 1 103 ? -2.939 0.277 -13.812 1.00 91.50 103 LEU A N 1
ATOM 795 C CA . LEU A 1 103 ? -3.973 1.075 -13.137 1.00 91.50 103 LEU A CA 1
ATOM 796 C C . LEU A 1 103 ? -5.333 0.350 -13.022 1.00 91.50 103 LEU A C 1
ATOM 798 O O . LEU A 1 103 ? -5.967 0.459 -11.969 1.00 91.50 103 LEU A O 1
ATOM 802 N N . PRO A 1 104 ? -5.784 -0.438 -14.024 1.00 92.38 104 PRO A N 1
ATOM 803 C CA . PRO A 1 104 ? -6.988 -1.255 -13.876 1.00 92.38 104 PRO A CA 1
ATOM 804 C C . PRO A 1 104 ? -6.862 -2.330 -12.788 1.00 92.38 104 PRO A C 1
ATOM 806 O O . PRO A 1 104 ? -7.796 -2.514 -12.009 1.00 92.38 104 PRO A O 1
ATOM 809 N N . ASP A 1 105 ? -5.705 -2.993 -12.690 1.00 91.06 105 ASP A N 1
ATOM 810 C CA . ASP A 1 105 ? -5.457 -4.027 -11.677 1.00 91.06 105 ASP A CA 1
ATOM 811 C C . ASP A 1 105 ? -5.478 -3.421 -10.272 1.00 91.06 105 ASP A C 1
ATOM 813 O O . ASP A 1 105 ? -6.106 -3.971 -9.367 1.00 91.06 105 ASP A O 1
ATOM 817 N N . LEU A 1 106 ? -4.867 -2.242 -10.111 1.00 90.62 106 LEU A N 1
ATOM 818 C CA . LEU A 1 106 ? -4.903 -1.477 -8.868 1.00 90.62 106 LEU A CA 1
ATOM 819 C C . LEU A 1 106 ? -6.341 -1.172 -8.432 1.00 90.62 106 LEU A C 1
ATOM 821 O O . LEU A 1 106 ? -6.682 -1.381 -7.274 1.00 90.62 106 LEU A O 1
ATOM 825 N N . LEU A 1 107 ? -7.196 -0.715 -9.350 1.00 90.00 107 LEU A N 1
ATOM 826 C CA . LEU A 1 107 ? -8.589 -0.387 -9.036 1.00 90.00 107 LEU A CA 1
ATOM 827 C C . LEU A 1 107 ? -9.436 -1.625 -8.724 1.00 90.00 107 LEU A C 1
ATOM 829 O O . LEU A 1 107 ? -10.338 -1.548 -7.897 1.00 90.00 107 LEU A O 1
ATOM 833 N N . SER A 1 108 ? -9.139 -2.764 -9.354 1.00 91.81 108 SER A N 1
ATOM 834 C CA . SER A 1 108 ? -9.883 -4.014 -9.148 1.00 91.81 108 SER A CA 1
ATOM 835 C C . SER A 1 108 ? -9.780 -4.572 -7.723 1.00 91.81 108 SER A C 1
ATOM 837 O O . SER A 1 108 ? -10.637 -5.350 -7.302 1.00 91.81 108 SER A O 1
ATOM 839 N N . VAL A 1 109 ? -8.740 -4.169 -6.985 1.00 90.25 109 VAL A N 1
ATOM 840 C CA . VAL A 1 109 ? -8.479 -4.602 -5.607 1.00 90.25 109 VAL A CA 1
ATOM 841 C C . VAL A 1 109 ? -8.765 -3.524 -4.564 1.00 90.25 109 VAL A C 1
ATOM 843 O O . VAL A 1 109 ? -8.519 -3.770 -3.383 1.00 90.25 109 VAL A O 1
ATOM 846 N N . LEU A 1 110 ? -9.256 -2.344 -4.954 1.00 84.56 110 LEU A N 1
ATOM 847 C CA . LEU A 1 110 ? -9.769 -1.338 -4.010 1.00 84.56 110 LEU A CA 1
ATOM 848 C C . LEU A 1 110 ? -11.177 -1.707 -3.522 1.00 84.56 110 LEU A C 1
ATOM 850 O O . LEU A 1 110 ? -11.550 -1.211 -2.441 1.00 84.56 110 LEU A O 1
#

Solvent-accessible surface area (backbone atoms only — not comparable to full-atom values): 6032 Å² total; per-residue (Å²): 57,35,42,32,31,59,51,66,66,61,40,47,52,53,42,50,56,43,38,75,73,75,45,66,68,44,79,21,60,40,30,62,52,39,54,54,46,45,73,74,67,59,41,64,34,34,40,36,31,46,77,34,88,74,63,33,22,62,61,34,49,56,52,4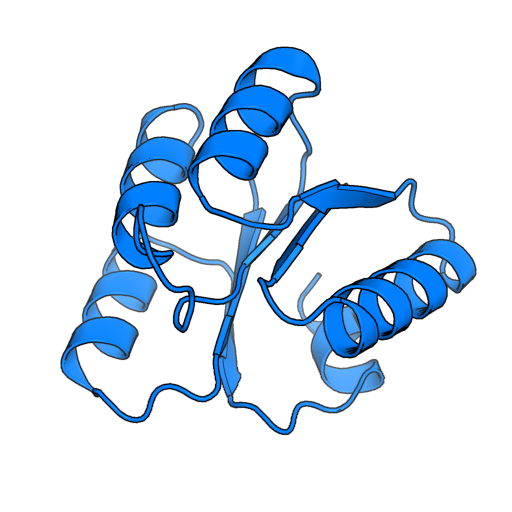7,42,70,72,44,71,80,42,42,34,31,37,46,26,69,66,77,60,64,65,60,53,50,52,48,56,76,65,68,44,70,42,79,45,54,54,90,68,53,71,69,62,58,59,75,68,109

Nearest PDB structures (foldseek):
  6ifh-assembly1_A  TM=9.660E-01  e=4.999E-11  Paenisporosarcina sp. TG-14
  7pvk-assembly2_D  TM=9.470E-01  e=3.541E-09  Porphyromonas gingivalis W83
  8p6f-assembly1_A  TM=9.442E-01  e=6.753E-09  Flavobacterium johnsoniae
  8tef-assembly2_C  TM=9.405E-01  e=5.935E-09  Flavobacterium johnsoniae UW101
  8p6f-assembly1_B  TM=9.480E-01  e=7.683E-09  Flavobacterium johnsoniae

pLDDT: mean 91.69, std 6.34, range [67.0, 97.94]

Sequence (110 aa):
MLVVDDDGEMRAVFSEYIRLHGFHVLEAKDGLEALLQVKRERPHAIILDLAMPRLGGIDALKRIVKFDPTIAVVVVTGETDTDLHRQASLLGVRAVLRKPVGLPDLLSVL